Protein 2YWK (pdb70)

GO terms:
  GO:0034599 cellular response to oxidative stress (P, IDA)
  GO:0005634 nucleus (C, IDA)
  GO:0005654 nucleoplasm (C, IDA)
  GO:0016607 nuclear speck (C, IDA)
  GO:0008266 poly(U) RNA binding (F, IDA)
  GO:0042803 protein homodimerization activity (F, IDA)
  GO:0000381 regulation of alternative mRNA splicing, via spliceosome (P, IDA)
  GO:0005515 protein binding (F, IPI)

Nearest PDB structures (foldseek):
  2ywk-assembly1_A  TM=1.012E+00  e=9.105E-19  Homo sapiens
  5iqq-assembly1_D  TM=9.890E-01  e=6.023E-13  Homo sapiens
  7znj-assembly1_N  TM=9.117E-01  e=6.610E-08  Homo sapiens
  2do4-assembly1_A  TM=8.973E-01  e=7.083E-08  Homo sapiens
  2mzt-assembly1_A  TM=9.007E-01  e=2.292E-07  Saccharomyces cerevisiae S288C

Foldseek 3Di:
DVFQLQKKKKFQADPPDDQVVVCVVLCVLDAWPGWDFDADPVRHGDRMTMTTHPDSSSLVVCQVVQQQDQDVHTGMHMGGRDDD

InterPro domains:
  IPR000504 RNA recognition motif domain [PF00076] (12-80)
  IPR000504 RNA recognition motif domain [PS50102] (10-87)
  IPR000504 RNA recognition motif domain [SM00360] (11-83)
  IPR012677 Nucleotide-binding alpha-beta plait domain superfamily [G3DSA:3.30.70.330] (8-84)
  IPR034501 RBM11, RNA recognition motif [cd12593] (9-83)
  IPR035979 RNA-binding domain superfamily [SSF54928] (4-98)
  IPR052285 Nuclear exosome targeting complex subunit [PTHR13798] (6-202)

B-factor: mean 13.73, std 6.14, range [6.09, 39.73]

Sequence (84 aa):
QEEADRTVFVGNLEARVREEILYELFLQAGPLTKVTICKDREGKPKSFGFVCFKHPESVSYAIALLNGIRLYGRPINVSGPSSG

Structure (mmCIF, N/CA/C/O backbone):
data_2YWK
#
_entry.id   2YWK
#
_cell.length_a   46.366
_cell.length_b   46.366
_cell.length_c   59.596
_cell.angle_alpha   90.00
_cell.angle_beta   90.00
_cell.angle_gamma   120.00
#
_symmetry.space_group_name_H-M   'P 31 2 1'
#
loop_
_entity.id
_entity.type
_entity.pdbx_description
1 polymer 'Putative RNA-binding protein 11'
2 water water
#
loop_
_atom_site.group_PDB
_atom_site.id
_atom_site.type_symbol
_atom_site.label_atom_id
_atom_site.label_alt_id
_atom_site.label_comp_id
_atom_site.label_asym_id
_atom_site.label_entity_id
_atom_site.label_seq_id
_atom_site.pdbx_PDB_ins_code
_atom_site.Cartn_x
_atom_site.Cartn_y
_atom_site.Cartn_z
_atom_site.occupancy
_atom_site.B_iso_or_equiv
_atom_site.auth_seq_id
_atom_site.auth_comp_id
_atom_site.auth_asym_id
_atom_site.auth_atom_id
_atom_site.pdbx_PDB_model_num
ATOM 1 N N . GLN A 1 12 ? 36.456 5.683 0.933 1.00 28.95 5 GLN A N 1
ATOM 2 C CA . GLN A 1 12 ? 36.741 7.058 0.428 1.00 27.62 5 GLN A CA 1
ATOM 3 C C . GLN A 1 12 ? 37.062 7.009 -1.066 1.00 26.53 5 GLN A C 1
ATOM 4 O O . GLN A 1 12 ? 36.768 7.946 -1.815 1.00 23.86 5 GLN A O 1
ATOM 10 N N . GLU A 1 13 ? 37.662 5.901 -1.488 1.00 24.62 6 GLU A N 1
ATOM 11 C CA . GLU A 1 13 ? 38.046 5.697 -2.878 1.00 24.57 6 GLU A CA 1
ATOM 12 C C . GLU A 1 13 ? 36.863 5.899 -3.828 1.00 21.41 6 GLU A C 1
ATOM 13 O O . GLU A 1 13 ? 37.005 6.537 -4.874 1.00 22.77 6 GLU A O 1
ATOM 19 N N . GLU A 1 14 ? 35.699 5.368 -3.465 1.00 18.52 7 GLU A N 1
ATOM 20 C CA . GLU A 1 14 ? 34.514 5.511 -4.312 1.00 15.60 7 GLU A CA 1
ATOM 21 C C . GLU A 1 14 ? 33.850 6.881 -4.148 1.00 13.12 7 GLU A C 1
ATOM 22 O O . GLU A 1 14 ? 33.362 7.462 -5.120 1.00 10.78 7 GLU A O 1
ATOM 28 N N . ALA A 1 15 ? 33.833 7.400 -2.924 1.00 11.85 8 ALA A N 1
ATOM 29 C CA . ALA A 1 15 ? 33.235 8.708 -2.677 1.00 11.38 8 ALA A CA 1
ATOM 30 C C . ALA A 1 15 ? 33.914 9.774 -3.537 1.00 10.95 8 ALA A C 1
ATOM 31 O O . ALA A 1 15 ? 33.253 10.664 -4.071 1.00 10.21 8 ALA A O 1
ATOM 33 N N . ASP A 1 16 ? 35.234 9.673 -3.677 1.00 11.05 9 ASP A N 1
ATOM 34 C CA . ASP A 1 16 ? 35.999 10.634 -4.470 1.00 10.26 9 ASP A CA 1
ATOM 35 C C . ASP A 1 16 ? 35.621 10.645 -5.946 1.00 10.47 9 ASP A C 1
ATOM 36 O O . ASP A 1 16 ? 35.917 11.608 -6.655 1.00 10.82 9 ASP A O 1
ATOM 41 N N . ARG A 1 17 ? 34.976 9.573 -6.401 1.00 8.90 10 ARG A N 1
ATOM 42 C CA . ARG A 1 17 ? 34.584 9.431 -7.802 1.00 10.32 10 ARG A CA 1
ATOM 43 C C . ARG A 1 17 ? 33.082 9.566 -8.008 1.00 8.52 10 ARG A C 1
ATOM 44 O O . ARG A 1 17 ? 32.585 9.332 -9.107 1.00 8.50 10 ARG A O 1
ATOM 52 N N . THR A 1 18 ? 32.367 9.940 -6.954 1.00 8.63 11 THR A N 1
ATOM 53 C CA . THR A 1 18 ? 30.916 10.067 -7.021 1.00 8.15 11 THR A CA 1
ATOM 54 C C . THR A 1 18 ? 30.444 11.516 -7.051 1.00 8.98 11 THR A C 1
ATOM 55 O O . THR A 1 18 ? 30.793 12.310 -6.178 1.00 8.60 11 THR A O 1
ATOM 59 N N . VAL A 1 19 ? 29.651 11.855 -8.062 1.00 7.77 12 VAL A N 1
ATOM 60 C CA . VAL A 1 19 ? 29.115 13.205 -8.181 1.00 8.54 12 VAL A CA 1
ATOM 61 C C . VAL A 1 19 ? 27.599 13.185 -7.997 1.00 9.11 12 VAL A C 1
ATOM 62 O O . VAL A 1 19 ? 26.938 12.169 -8.218 1.00 9.21 12 VAL A O 1
ATOM 66 N N . PHE A 1 20 ? 27.064 14.320 -7.574 1.00 9.00 13 PHE A N 1
ATOM 67 C CA . PHE A 1 20 ? 25.637 14.477 -7.337 1.00 7.78 13 PHE A CA 1
ATOM 68 C C . PHE A 1 20 ? 25.005 15.240 -8.492 1.00 7.14 13 PHE A C 1
ATOM 69 O O . PHE A 1 20 ? 25.617 16.150 -9.044 1.00 7.98 13 PHE A O 1
ATOM 77 N N . VAL A 1 21 ? 23.791 14.856 -8.871 1.00 7.38 14 VAL A N 1
ATOM 78 C CA . VAL A 1 21 ? 23.080 15.564 -9.927 1.00 7.85 14 VAL A CA 1
ATOM 79 C C . VAL A 1 21 ? 21.656 15.808 -9.434 1.00 7.90 14 VAL A C 1
ATOM 80 O O . VAL A 1 21 ? 20.953 14.878 -9.037 1.00 8.60 14 VAL A O 1
ATOM 84 N N . GLY A 1 22 ? 21.251 17.073 -9.430 1.00 7.94 15 GLY A N 1
ATOM 85 C CA . GLY A 1 22 ? 19.922 17.425 -8.965 1.00 7.30 15 GLY A CA 1
ATOM 86 C C . GLY A 1 22 ? 19.157 18.290 -9.948 1.00 7.38 15 GLY A C 1
ATOM 87 O O . GLY A 1 22 ? 19.643 18.602 -11.035 1.00 7.50 15 GLY A O 1
ATOM 88 N N . ASN A 1 23 ? 17.955 18.688 -9.543 1.00 8.65 16 ASN A N 1
ATOM 89 C CA . ASN A 1 23 ? 17.071 19.505 -10.366 1.00 8.40 16 ASN A CA 1
ATOM 90 C C . ASN A 1 23 ? 16.710 18.743 -11.636 1.00 8.72 16 ASN A C 1
ATOM 91 O O . ASN A 1 23 ? 16.689 19.301 -12.736 1.00 8.53 16 ASN A O 1
ATOM 96 N N . LEU A 1 24 ? 16.425 17.455 -11.470 1.00 8.48 17 LEU A N 1
ATOM 97 C CA . LEU A 1 24 ? 16.062 16.608 -12.598 1.00 8.97 17 LEU A CA 1
ATOM 98 C C . LEU A 1 24 ? 14.592 16.770 -12.969 1.00 10.57 17 LEU A C 1
ATOM 99 O O . LEU A 1 24 ? 13.704 16.658 -12.120 1.00 10.66 17 LEU A O 1
ATOM 104 N N . GLU A 1 25 ? 14.348 17.029 -14.249 1.00 10.26 18 GLU A N 1
ATOM 105 C CA . GLU A 1 25 ? 12.998 17.192 -14.773 1.00 10.10 18 GLU A CA 1
ATOM 106 C C . GLU A 1 25 ? 12.286 15.845 -14.625 1.00 10.38 18 GLU A C 1
ATOM 107 O O . GLU A 1 25 ? 12.926 14.795 -14.642 1.00 10.54 18 GLU A O 1
ATOM 113 N N . ALA A 1 26 ? 10.964 15.879 -14.479 1.00 9.85 19 ALA A N 1
ATOM 114 C CA . ALA A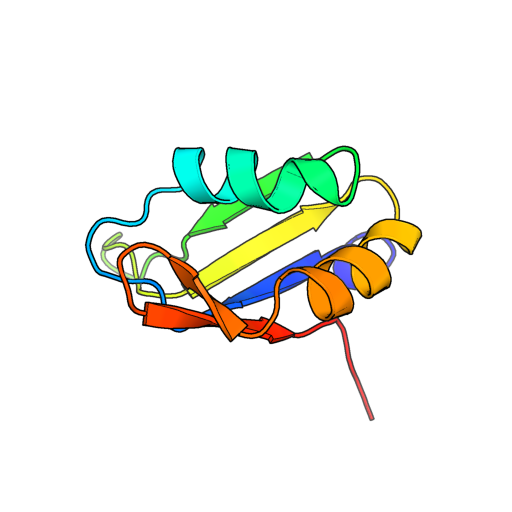 1 26 ? 10.168 14.667 -14.292 1.00 10.10 19 ALA A CA 1
ATOM 115 C C . ALA A 1 26 ? 10.426 13.514 -15.264 1.00 8.44 19 ALA A C 1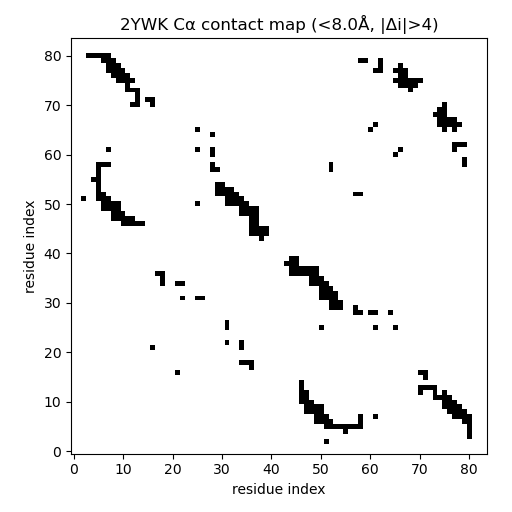
ATOM 116 O O . ALA A 1 26 ? 10.308 12.346 -14.886 1.00 10.42 19 ALA A O 1
ATOM 118 N N . ARG A 1 27 ? 10.775 13.832 -16.506 1.00 9.11 20 ARG A N 1
ATOM 119 C CA . ARG A 1 27 ? 11.019 12.800 -17.510 1.00 9.02 20 ARG A CA 1
ATOM 120 C C . ARG A 1 27 ? 12.400 12.150 -17.458 1.00 10.47 20 ARG A C 1
ATOM 121 O O . ARG A 1 27 ? 12.638 11.145 -18.129 1.00 11.53 20 ARG A O 1
ATOM 129 N N . VAL A 1 28 ? 13.308 12.704 -16.662 1.00 9.82 21 VAL A N 1
ATOM 130 C CA . VAL A 1 28 ? 14.652 12.144 -16.579 1.00 9.26 21 VAL A CA 1
ATOM 131 C C . VAL A 1 28 ? 14.676 10.748 -15.965 1.00 9.81 21 VAL A C 1
ATOM 132 O O . VAL A 1 28 ? 14.062 10.497 -14.930 1.00 11.48 21 VAL A O 1
ATOM 136 N N . ARG A 1 29 ? 15.382 9.839 -16.628 1.00 9.53 22 ARG A N 1
ATOM 137 C CA . ARG A 1 29 ? 15.521 8.466 -16.157 1.00 10.04 22 ARG A CA 1
ATOM 138 C C . ARG A 1 29 ? 17.010 8.157 -16.101 1.00 9.10 22 ARG A C 1
ATOM 139 O O . ARG A 1 29 ? 17.816 8.878 -16.688 1.00 8.81 22 ARG A O 1
ATOM 147 N N . GLU A 1 30 ? 17.378 7.088 -15.401 1.00 8.72 23 GLU A N 1
ATOM 148 C CA . GLU A 1 30 ? 18.786 6.724 -15.276 1.00 8.46 23 GLU A CA 1
ATOM 149 C C . GLU A 1 30 ? 19.477 6.550 -16.625 1.00 9.25 23 GLU A C 1
ATOM 150 O O . GLU A 1 30 ? 20.652 6.882 -16.767 1.00 9.47 23 GLU A O 1
ATOM 156 N N . GLU A 1 31 ? 18.748 6.047 -17.619 1.00 9.24 24 GLU A N 1
ATOM 157 C CA . GLU A 1 31 ? 19.331 5.842 -18.944 1.00 10.50 24 GLU A CA 1
ATOM 158 C C . GLU A 1 31 ? 19.781 7.154 -19.588 1.00 9.65 24 GLU A C 1
ATOM 159 O O . GLU A 1 31 ? 20.775 7.182 -20.314 1.00 9.85 24 GLU A O 1
ATOM 165 N N . ILE A 1 32 ? 19.049 8.235 -19.329 1.00 9.47 25 ILE A N 1
ATOM 166 C CA . ILE A 1 32 ? 19.394 9.549 -19.877 1.00 10.11 25 ILE A CA 1
ATOM 167 C C . ILE A 1 32 ? 20.613 10.110 -19.147 1.00 9.39 25 ILE A C 1
ATOM 168 O O . ILE A 1 32 ? 21.497 10.715 -19.757 1.00 9.32 25 ILE A O 1
ATOM 173 N N . LEU A 1 33 ? 20.654 9.914 -17.833 1.00 7.90 26 LEU A N 1
ATOM 174 C CA . LEU A 1 33 ? 21.783 10.393 -17.049 1.00 7.93 26 LEU A CA 1
ATOM 175 C C . LEU A 1 33 ? 23.047 9.656 -17.480 1.00 8.14 26 LEU A C 1
ATOM 176 O O . LEU A 1 33 ? 24.116 10.247 -17.581 1.00 7.40 26 LEU A O 1
ATOM 181 N N . TYR A 1 34 ? 22.921 8.359 -17.741 1.00 7.67 27 TYR A N 1
ATOM 182 C CA . TYR A 1 34 ? 24.068 7.570 -18.164 1.00 7.32 27 TYR A CA 1
ATOM 183 C C . TYR A 1 34 ? 24.631 8.138 -19.467 1.00 7.45 27 TYR A C 1
ATOM 184 O O . TYR A 1 34 ? 25.836 8.360 -19.590 1.00 8.31 27 TYR A O 1
ATOM 193 N N . GLU A 1 35 ? 23.753 8.375 -20.437 1.00 7.79 28 GLU A N 1
ATOM 194 C CA . GLU A 1 35 ? 24.179 8.913 -21.730 1.00 7.63 28 GLU A CA 1
ATOM 195 C C . GLU A 1 35 ? 24.882 10.250 -21.567 1.00 8.95 28 GLU A C 1
ATOM 196 O O . GLU A 1 35 ? 25.950 10.480 -22.135 1.00 10.33 28 GLU A O 1
ATOM 202 N N . LEU A 1 36 ? 24.272 11.130 -20.786 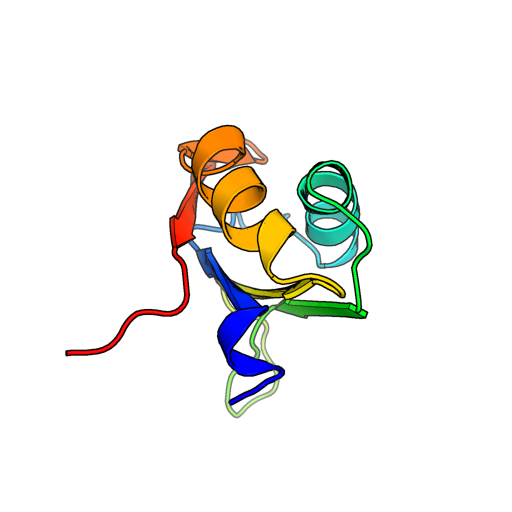1.00 8.09 29 LEU A N 1
ATOM 203 C CA . LEU A 1 36 ? 24.816 12.463 -20.574 1.00 9.04 29 LEU A CA 1
ATOM 204 C C . LEU A 1 36 ? 26.166 12.492 -19.869 1.00 8.59 29 LEU A C 1
ATOM 205 O O . LEU A 1 36 ? 27.083 13.191 -20.303 1.00 9.54 29 LEU A O 1
ATOM 210 N N . PHE A 1 37 ? 26.289 11.735 -18.785 1.00 8.48 30 PHE A N 1
ATOM 211 C CA . PHE A 1 37 ? 27.525 11.721 -18.016 1.00 6.79 30 PHE A CA 1
ATOM 212 C C . PHE A 1 37 ? 28.667 10.878 -18.571 1.00 6.83 30 PHE A C 1
ATOM 213 O O . PHE A 1 37 ? 29.825 11.109 -18.219 1.00 6.87 30 PHE A O 1
ATOM 221 N N . LEU A 1 38 ? 28.360 9.908 -19.431 1.00 6.97 31 LEU A N 1
ATOM 222 C CA . LEU A 1 38 ? 29.406 9.064 -20.000 1.00 7.64 31 LEU A CA 1
ATOM 223 C C . LEU A 1 38 ? 30.438 9.896 -20.758 1.00 9.30 31 LEU A C 1
ATOM 224 O O . LEU A 1 38 ? 31.587 9.485 -20.904 1.00 9.72 31 LEU A O 1
ATOM 229 N N . GLN A 1 39 ? 30.047 11.074 -21.233 1.00 8.84 32 GLN A N 1
ATOM 230 C CA . GLN A 1 39 ? 31.003 11.887 -21.971 1.00 10.23 32 GLN A CA 1
ATOM 231 C C . GLN A 1 39 ? 32.160 12.363 -21.099 1.00 9.59 32 GLN A C 1
ATOM 232 O O . GLN A 1 39 ? 33.217 12.712 -21.617 1.00 10.85 32 GLN A O 1
ATOM 238 N N . ALA A 1 40 ? 31.971 12.356 -19.781 1.00 9.32 33 ALA A N 1
ATOM 239 C CA . ALA A 1 40 ? 33.021 12.785 -18.862 1.00 8.80 33 ALA A CA 1
ATOM 240 C C . ALA A 1 40 ? 33.973 11.641 -18.512 1.00 9.42 33 ALA A C 1
ATOM 241 O O . ALA A 1 40 ? 34.954 11.838 -17.792 1.00 10.37 33 ALA A O 1
ATOM 243 N N . GLY A 1 41 ? 33.680 10.446 -19.022 1.00 8.72 34 GLY A N 1
ATOM 244 C CA . GLY A 1 41 ? 34.525 9.297 -18.747 1.00 9.25 34 GLY A CA 1
ATOM 245 C C . GLY A 1 41 ? 33.734 8.050 -18.396 1.00 8.92 34 GLY A C 1
ATOM 246 O O . GLY A 1 41 ? 32.525 8.121 -18.173 1.00 8.75 34 GLY A O 1
ATOM 247 N N . PRO A 1 42 ? 34.396 6.885 -18.346 1.00 8.18 35 PRO A N 1
ATOM 248 C CA . PRO A 1 42 ? 33.751 5.610 -18.020 1.00 8.33 35 PRO A CA 1
ATOM 249 C C . PRO A 1 42 ? 32.963 5.673 -16.717 1.00 8.75 35 PRO A C 1
ATOM 250 O O . PRO A 1 42 ? 33.432 6.226 -15.718 1.00 8.05 35 PRO A O 1
ATOM 254 N N . LEU A 1 43 ? 31.765 5.098 -16.740 1.00 8.63 36 LEU A N 1
ATOM 255 C CA . LEU A 1 43 ? 30.883 5.079 -15.579 1.00 9.12 36 LEU A CA 1
ATOM 256 C C . LEU A 1 43 ? 30.846 3.718 -14.898 1.00 8.61 36 LEU A C 1
ATOM 257 O O . LEU A 1 43 ? 30.915 2.676 -15.554 1.00 9.41 36 LEU A O 1
ATOM 262 N N . THR A 1 44 ? 30.738 3.745 -13.575 1.00 9.23 37 THR A N 1
ATOM 263 C CA . THR A 1 44 ? 30.642 2.533 -12.776 1.00 9.70 37 THR A CA 1
ATOM 264 C C . THR A 1 44 ? 29.158 2.236 -12.608 1.00 9.29 37 THR A C 1
ATOM 265 O O . THR A 1 44 ? 28.702 1.114 -12.834 1.00 10.30 37 THR A O 1
ATOM 269 N N . LYS A 1 45 ? 28.402 3.261 -12.227 1.00 9.29 38 LYS A N 1
ATOM 270 C CA . LYS A 1 45 ? 26.970 3.119 -12.009 1.00 8.54 38 LYS A CA 1
ATOM 271 C C . LYS A 1 45 ? 26.300 4.485 -11.891 1.00 8.51 38 LYS A C 1
ATOM 272 O O . LYS A 1 45 ? 26.954 5.491 -11.614 1.00 8.89 38 LYS A O 1
ATOM 278 N N . VAL A 1 46 ? 24.992 4.505 -12.114 1.00 8.50 39 VAL A N 1
ATOM 279 C CA . VAL A 1 46 ? 24.195 5.721 -12.023 1.00 9.04 39 VAL A CA 1
ATOM 280 C C . VAL A 1 46 ? 22.974 5.374 -11.192 1.00 8.74 39 VAL A C 1
ATOM 281 O O . VAL A 1 46 ? 22.395 4.300 -11.352 1.00 10.12 39 VAL A O 1
ATOM 285 N N . THR A 1 47 ? 22.576 6.280 -10.308 1.00 8.69 40 THR A N 1
ATOM 286 C CA . THR A 1 47 ? 21.430 6.013 -9.457 1.00 11.16 40 THR A CA 1
ATOM 287 C C . THR A 1 47 ? 20.548 7.222 -9.219 1.00 11.13 40 THR A C 1
ATOM 288 O O . THR A 1 47 ? 21.028 8.276 -8.811 1.00 14.60 40 THR A O 1
ATOM 292 N N . ILE A 1 48 ? 19.257 7.076 -9.487 1.00 10.06 41 ILE A N 1
ATOM 293 C CA . ILE A 1 48 ? 18.323 8.149 -9.190 1.00 9.44 41 ILE A CA 1
ATOM 294 C C . ILE A 1 48 ? 17.769 7.706 -7.839 1.00 9.56 41 ILE A C 1
ATOM 295 O O . ILE A 1 48 ? 17.243 6.600 -7.707 1.00 11.84 41 ILE A O 1
ATOM 300 N N . CYS A 1 49 ? 17.928 8.556 -6.832 1.00 9.46 42 CYS A N 1
ATOM 301 C CA . CYS A 1 49 ? 17.483 8.239 -5.481 1.00 8.82 42 CYS A CA 1
ATOM 302 C C . CYS A 1 49 ? 15.999 7.943 -5.337 1.00 9.15 42 CYS A C 1
ATOM 303 O O . CYS A 1 49 ? 15.155 8.554 -5.994 1.00 8.68 42 CYS A O 1
ATOM 306 N N . LYS A 1 50 ? 15.693 6.995 -4.459 1.00 9.61 43 LYS A N 1
ATOM 307 C CA . LYS A 1 50 ? 14.315 6.615 -4.183 1.00 9.89 43 LYS A CA 1
ATOM 308 C C . LYS A 1 50 ? 14.050 6.893 -2.713 1.00 11.12 43 LYS A C 1
ATOM 309 O O . LYS A 1 50 ? 14.978 6.890 -1.902 1.00 10.38 43 LYS A O 1
ATOM 315 N N . ASP A 1 51 ? 12.792 7.142 -2.368 1.00 11.17 44 ASP A N 1
ATOM 316 C CA . ASP A 1 51 ? 12.451 7.404 -0.978 1.00 13.94 44 ASP A CA 1
ATOM 317 C C . ASP A 1 51 ? 12.149 6.099 -0.251 1.00 16.17 44 ASP A C 1
ATOM 318 O O . ASP A 1 51 ? 12.333 5.010 -0.799 1.00 15.07 44 ASP A 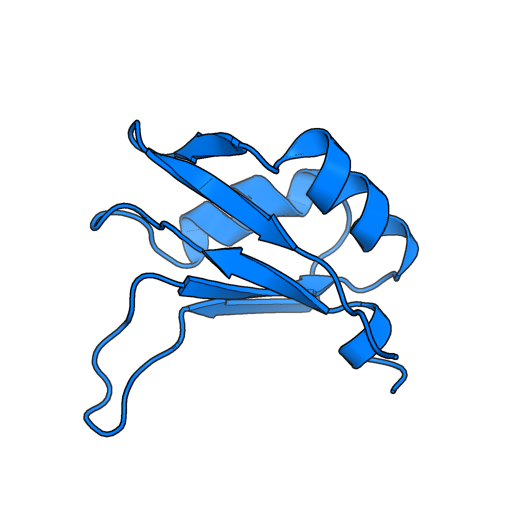O 1
ATOM 323 N N . ARG A 1 52 ? 11.684 6.222 0.985 1.00 18.50 45 ARG A N 1
ATOM 324 C CA . ARG A 1 52 ? 11.361 5.067 1.810 1.00 21.81 45 ARG A CA 1
ATOM 325 C C . ARG A 1 52 ? 10.373 4.125 1.114 1.00 22.45 45 ARG A C 1
ATOM 326 O O . ARG A 1 52 ? 10.481 2.903 1.235 1.00 22.18 45 ARG A O 1
ATOM 334 N N . GLU A 1 53 ? 9.423 4.695 0.376 1.00 21.31 46 GLU A N 1
ATOM 335 C CA . GLU A 1 53 ? 8.411 3.902 -0.324 1.00 22.56 46 GLU A CA 1
ATOM 336 C C . GLU A 1 53 ? 8.831 3.421 -1.712 1.00 21.60 46 GLU A C 1
ATOM 337 O O . GLU A 1 53 ? 8.043 2.790 -2.417 1.00 22.69 46 GLU A O 1
ATOM 343 N N . GLY A 1 54 ? 10.064 3.725 -2.109 1.00 19.52 47 GLY A N 1
ATOM 344 C CA . GLY A 1 54 ? 10.547 3.292 -3.409 1.00 18.61 47 GLY A CA 1
ATOM 345 C C . GLY A 1 54 ? 10.223 4.217 -4.570 1.00 18.07 47 GLY A C 1
ATOM 346 O O . GLY A 1 54 ? 10.413 3.845 -5.729 1.00 17.62 47 GLY A O 1
ATOM 347 N N . LYS A 1 55 ? 9.739 5.419 -4.268 1.00 17.44 48 LYS A N 1
ATOM 348 C CA . LYS A 1 55 ? 9.397 6.386 -5.308 1.00 17.72 48 LYS A CA 1
ATOM 349 C C . LYS A 1 55 ? 10.627 7.196 -5.715 1.00 16.35 48 LYS A C 1
ATOM 350 O O . LYS A 1 55 ? 11.323 7.751 -4.866 1.00 14.09 48 LYS A O 1
ATOM 356 N N . PRO A 1 56 ? 10.917 7.264 -7.024 1.00 15.94 49 PRO A N 1
ATOM 357 C CA . PRO A 1 56 ? 12.079 8.023 -7.499 1.00 15.11 49 PRO A CA 1
ATOM 358 C C . PRO A 1 56 ? 11.963 9.514 -7.196 1.00 14.05 49 PRO A C 1
ATOM 359 O O . PRO A 1 56 ? 10.873 10.087 -7.260 1.00 14.47 49 PRO A O 1
ATOM 363 N N . LYS A 1 57 ? 13.095 10.134 -6.870 1.00 11.70 50 LYS A N 1
ATOM 364 C CA . LYS A 1 57 ? 13.142 11.558 -6.557 1.00 12.47 50 LYS A CA 1
ATOM 365 C C . LYS A 1 57 ? 13.773 12.330 -7.715 1.00 11.57 50 LYS A C 1
ATOM 366 O O . LYS A 1 57 ? 14.143 11.742 -8.732 1.00 12.91 50 LYS A O 1
ATOM 372 N N . SER A 1 58 ? 13.905 13.644 -7.555 1.00 10.76 51 SER A N 1
ATOM 373 C CA . SER A 1 58 ? 14.464 14.489 -8.610 1.00 8.82 51 SER A CA 1
ATOM 374 C C . SER A 1 58 ? 15.970 14.696 -8.517 1.00 9.09 51 SER A C 1
ATOM 375 O O . SER A 1 58 ? 16.487 15.736 -8.932 1.00 8.73 51 SER A O 1
ATOM 378 N N . PHE A 1 59 ? 16.675 13.708 -7.977 1.00 7.99 52 PHE A N 1
ATOM 379 C CA . PHE A 1 59 ? 18.126 13.795 -7.852 1.00 7.61 52 PHE A CA 1
ATOM 380 C C . PHE A 1 59 ? 18.749 12.412 -7.739 1.00 8.13 52 PHE A C 1
ATOM 381 O O . PHE A 1 59 ? 18.061 11.429 -7.465 1.00 7.12 52 PHE A O 1
ATOM 389 N N . GLY A 1 60 ? 20.055 12.344 -7.969 1.00 7.53 53 GLY A N 1
ATOM 390 C CA . GLY A 1 60 ? 20.746 11.075 -7.895 1.00 7.44 53 GLY A CA 1
ATOM 391 C C . GLY A 1 60 ? 22.249 11.229 -7.847 1.00 6.09 53 GLY A C 1
ATOM 392 O O . GLY A 1 60 ? 22.778 12.334 -7.696 1.00 7.45 53 GLY A O 1
ATOM 393 N N . PHE A 1 61 ? 22.934 10.101 -7.987 1.00 7.16 54 PHE A N 1
ATOM 394 C CA . PHE A 1 61 ? 24.386 10.061 -7.942 1.00 7.84 54 PHE A CA 1
ATOM 395 C C . PHE A 1 61 ? 24.943 9.342 -9.156 1.00 8.56 54 PHE A C 1
ATOM 396 O O . PHE A 1 61 ? 24.351 8.385 -9.658 1.00 9.16 54 PHE A O 1
ATOM 404 N N . VAL A 1 62 ? 26.092 9.816 -9.619 1.00 7.63 55 VAL A N 1
ATOM 405 C CA . VAL A 1 62 ? 26.778 9.224 -10.753 1.00 7.73 55 VAL A CA 1
ATOM 406 C C . VAL A 1 62 ? 28.174 8.867 -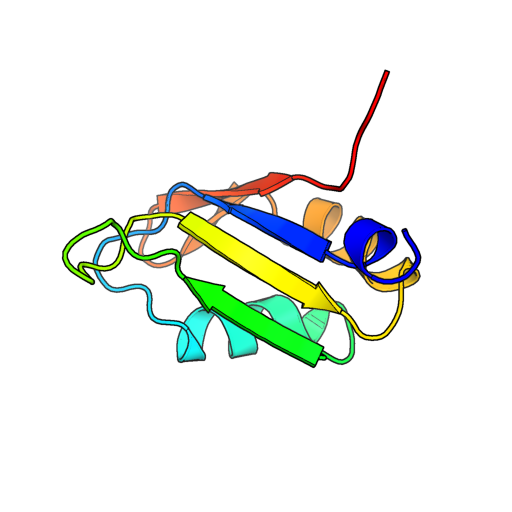10.261 1.00 7.86 55 VAL A C 1
ATOM 407 O O . VAL A 1 62 ? 28.911 9.730 -9.781 1.00 8.98 55 VAL A O 1
ATOM 411 N N . CYS A 1 63 ? 28.529 7.592 -10.362 1.00 7.33 56 CYS A N 1
ATOM 412 C CA . CYS A 1 63 ? 29.838 7.137 -9.913 1.00 7.23 56 CYS A CA 1
ATOM 413 C C . CYS A 1 63 ? 30.706 6.804 -11.116 1.00 7.62 56 CYS A C 1
ATOM 414 O O . CYS A 1 63 ? 30.357 5.947 -11.927 1.00 8.40 56 CYS A O 1
ATOM 417 N N . PHE A 1 64 ? 31.831 7.502 -11.225 1.00 7.14 57 PHE A N 1
ATOM 418 C CA . PHE A 1 64 ? 32.776 7.307 -12.321 1.00 7.56 57 PHE A CA 1
ATOM 419 C C . PHE A 1 64 ? 33.855 6.306 -11.938 1.00 8.90 57 PHE A C 1
ATOM 420 O O . PHE A 1 64 ? 34.130 6.097 -10.758 1.00 9.34 57 PHE A O 1
ATOM 428 N N . LYS A 1 65 ? 34.477 5.693 -12.939 1.00 9.39 58 LYS A N 1
ATOM 429 C CA . LYS A 1 65 ? 35.540 4.735 -12.669 1.00 10.08 58 LYS A CA 1
ATOM 430 C C . LYS A 1 65 ? 36.807 5.469 -12.256 1.00 9.91 58 LYS A C 1
ATOM 431 O O . LYS A 1 65 ? 37.625 4.936 -11.503 1.00 11.92 58 LYS A O 1
ATOM 437 N N . HIS A 1 66 ? 36.953 6.702 -12.737 1.00 9.96 59 HIS A N 1
ATOM 438 C CA . HIS A 1 66 ? 38.137 7.508 -12.452 1.00 10.75 59 HIS A CA 1
ATOM 439 C C . HIS A 1 66 ? 37.791 8.872 -11.870 1.00 11.11 59 HIS A C 1
ATOM 440 O O . HIS A 1 66 ? 36.888 9.555 -12.352 1.00 11.33 59 HIS A O 1
ATOM 447 N N . PRO A 1 67 ? 38.524 9.295 -10.829 1.00 12.26 60 PRO A N 1
ATOM 448 C CA . PRO A 1 67 ? 38.278 10.590 -10.187 1.00 11.08 60 PRO A CA 1
ATOM 449 C C . PRO A 1 67 ? 38.480 11.797 -11.101 1.00 10.96 60 PRO A C 1
ATOM 450 O O . PRO A 1 67 ? 37.916 12.864 -10.855 1.00 10.79 60 PRO A O 1
ATOM 454 N N . GLU A 1 68 ? 39.276 11.625 -12.155 1.00 11.57 61 GLU A N 1
ATOM 455 C CA . GLU A 1 68 ? 39.528 12.707 -13.105 1.00 12.92 61 GLU A CA 1
ATOM 456 C C . GLU A 1 68 ? 38.225 13.179 -13.743 1.00 11.76 61 GLU A C 1
ATOM 457 O O . GLU A 1 68 ? 38.099 14.337 -14.144 1.00 12.09 61 GLU A O 1
ATOM 463 N N . SER A 1 69 ? 37.257 12.274 -13.837 1.00 10.68 62 SER A N 1
ATOM 464 C CA . SER A 1 69 ? 35.970 12.589 -14.440 1.00 10.91 62 SER A CA 1
ATOM 465 C C . SER A 1 69 ? 35.120 13.553 -13.620 1.00 10.56 62 SER A C 1
ATOM 466 O O . SER A 1 69 ? 34.218 14.194 -14.152 1.00 10.12 62 SER A O 1
ATOM 469 N N . VAL A 1 70 ? 35.398 13.651 -12.325 1.00 9.29 63 VAL A N 1
ATOM 470 C CA . VAL A 1 70 ? 34.630 14.538 -11.460 1.00 10.65 63 VAL A CA 1
ATOM 471 C C . VAL A 1 70 ? 34.684 15.984 -11.937 1.00 10.23 63 VAL A C 1
ATOM 472 O O . VAL A 1 70 ? 33.649 16.635 -12.094 1.00 10.26 63 VAL A O 1
ATOM 476 N N . SER A 1 71 ? 35.892 16.487 -12.166 1.00 9.77 64 SER A N 1
ATOM 477 C CA . SER A 1 71 ? 36.054 17.858 -12.623 1.00 11.01 64 SER A CA 1
ATOM 478 C C . SER A 1 71 ? 35.386 18.052 -13.977 1.00 10.51 64 SER A C 1
ATOM 479 O O . SER A 1 71 ? 34.719 19.064 -14.208 1.00 11.45 64 SER A O 1
ATOM 482 N N . TYR A 1 72 ? 35.558 17.081 -14.873 1.00 9.56 65 TYR A N 1
ATOM 483 C CA . TYR A 1 72 ? 34.953 17.174 -16.197 1.00 10.03 65 TYR A CA 1
ATOM 484 C C . TYR A 1 72 ? 33.433 17.263 -16.092 1.00 11.27 65 TYR A C 1
ATOM 485 O O . TYR A 1 72 ? 32.806 18.112 -16.725 1.00 11.66 65 TYR A O 1
ATOM 494 N N . ALA A 1 73 ? 32.843 16.382 -15.289 1.00 10.15 66 ALA A N 1
ATOM 495 C CA . ALA A 1 73 ? 31.395 16.361 -15.129 1.00 11.21 66 ALA A CA 1
ATOM 496 C C . ALA A 1 73 ? 30.838 17.681 -14.611 1.00 11.26 66 ALA A C 1
ATOM 497 O O . ALA A 1 73 ? 29.858 18.199 -15.147 1.00 11.83 66 ALA A O 1
ATOM 499 N N . ILE A 1 74 ? 31.460 18.228 -13.572 1.00 10.75 67 ILE A N 1
ATOM 500 C CA . ILE A 1 74 ? 30.989 19.483 -12.997 1.00 12.17 67 ILE A CA 1
ATOM 501 C C . ILE A 1 74 ? 31.153 20.648 -13.970 1.00 13.15 67 ILE A C 1
ATOM 502 O O . ILE A 1 74 ? 30.225 21.431 -14.174 1.00 14.42 67 ILE A O 1
ATOM 507 N N . ALA A 1 75 ? 32.330 20.749 -14.578 1.00 12.56 68 ALA A N 1
ATOM 508 C CA . ALA A 1 75 ? 32.619 21.827 -15.518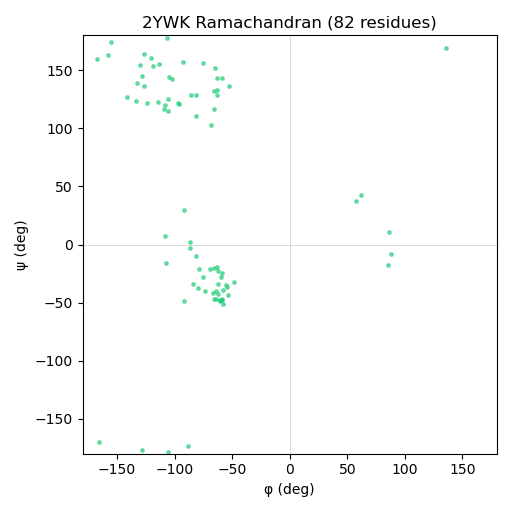 1.00 13.54 68 ALA A CA 1
ATOM 509 C C . ALA A 1 75 ? 31.794 21.771 -16.805 1.00 14.11 68 ALA A C 1
ATOM 510 O O . ALA A 1 75 ? 31.318 22.798 -17.292 1.00 16.95 68 ALA A O 1
ATOM 512 N N . LEU A 1 76 ? 31.624 20.572 -17.350 1.00 13.58 69 LEU A N 1
ATOM 513 C CA . LEU A 1 76 ? 30.888 20.379 -18.596 1.00 13.60 69 LEU A CA 1
ATOM 514 C C . LEU A 1 76 ? 29.374 20.275 -18.468 1.00 13.56 69 LEU A C 1
ATOM 515 O O . LEU A 1 76 ? 28.642 20.719 -19.353 1.00 15.18 69 LEU A O 1
ATOM 520 N N . LEU A 1 77 ? 28.903 19.693 -17.373 1.00 11.27 70 LEU A N 1
ATOM 521 C CA . LEU A 1 77 ? 27.473 19.461 -17.220 1.00 9.65 70 LEU A CA 1
ATOM 522 C C . LEU A 1 77 ? 26.668 20.299 -16.237 1.00 9.70 70 LEU A C 1
ATOM 523 O O . LEU A 1 77 ? 25.439 20.311 -16.308 1.00 9.90 70 LEU A O 1
ATOM 528 N N . ASN A 1 78 ? 27.328 20.994 -15.321 1.00 8.89 71 ASN A N 1
ATOM 529 C CA . ASN A 1 78 ? 26.573 21.800 -14.375 1.00 10.13 71 ASN A CA 1
ATOM 530 C C . ASN A 1 78 ? 25.823 22.886 -15.144 1.00 9.68 71 ASN A C 1
ATOM 531 O O . ASN A 1 78 ? 26.407 23.590 -15.970 1.00 11.63 71 ASN A O 1
ATOM 536 N N . GLY A 1 79 ? 24.522 22.992 -14.888 1.00 9.78 72 GLY A N 1
ATOM 537 C CA . GLY A 1 79 ? 23.706 23.992 -15.555 1.00 9.45 72 GLY A CA 1
ATOM 538 C C . GLY A 1 79 ? 23.096 23.574 -16.883 1.00 11.09 72 GLY A C 1
ATOM 539 O O . GLY A 1 79 ? 22.275 24.301 -17.444 1.00 11.26 72 GLY A O 1
ATOM 540 N N . ILE A 1 80 ? 23.489 22.415 -17.397 1.00 10.69 73 ILE A N 1
ATOM 541 C CA . ILE A 1 80 ? 22.951 21.934 -18.667 1.00 11.33 73 ILE A CA 1
ATOM 542 C C . ILE A 1 80 ? 21.453 21.690 -18.557 1.00 11.54 73 ILE A C 1
ATOM 543 O O . ILE A 1 80 ? 20.976 21.079 -17.596 1.00 11.55 73 ILE A O 1
ATOM 548 N N . ARG A 1 81 ? 20.708 22.179 -19.539 1.00 11.61 74 ARG A N 1
ATOM 549 C CA . ARG A 1 81 ? 19.266 22.001 -19.535 1.00 13.21 74 ARG A CA 1
ATOM 550 C C . ARG A 1 81 ? 18.890 20.625 -20.057 1.00 14.26 74 ARG A C 1
ATOM 551 O O . ARG A 1 81 ? 19.072 20.315 -21.234 1.00 19.41 74 ARG A O 1
ATOM 559 N N . LEU A 1 82 ? 18.392 19.792 -19.156 1.00 12.17 75 LEU A N 1
ATOM 560 C CA . LEU A 1 82 ? 17.954 18.455 -19.499 1.00 10.95 75 LEU A CA 1
ATOM 561 C C . LEU A 1 82 ? 16.435 18.581 -19.454 1.00 11.47 75 LEU A C 1
ATOM 562 O O . LEU A 1 82 ? 15.855 18.834 -18.394 1.00 10.18 75 LEU A O 1
ATOM 567 N N . TYR A 1 83 ? 15.802 18.422 -20.611 1.00 10.73 76 TYR A N 1
ATOM 568 C CA . TYR A 1 83 ? 14.358 18.579 -20.736 1.00 10.80 76 TYR A CA 1
ATOM 569 C C . TYR A 1 83 ? 13.976 19.983 -20.268 1.00 10.53 76 TYR A C 1
ATOM 570 O O . TYR A 1 83 ? 12.946 20.186 -19.622 1.00 10.88 76 TYR A O 1
ATOM 579 N N . GLY A 1 84 ? 14.838 20.943 -20.599 1.00 11.05 77 GLY A N 1
ATOM 580 C CA . GLY A 1 84 ? 14.600 22.335 -20.258 1.00 10.59 77 GLY A CA 1
ATOM 581 C C . GLY A 1 84 ? 15.018 22.826 -18.884 1.00 12.21 77 GLY A C 1
ATOM 582 O O . GLY A 1 84 ? 15.140 24.034 -18.677 1.00 13.32 77 GLY A O 1
ATOM 583 N N . ARG A 1 85 ? 15.248 21.907 -17.952 1.00 10.98 78 ARG A N 1
ATOM 584 C CA . ARG A 1 85 ? 15.628 22.263 -16.584 1.00 11.39 78 ARG A CA 1
ATOM 585 C C . ARG A 1 85 ? 17.140 22.214 -16.371 1.00 11.18 78 ARG A C 1
ATOM 586 O O . ARG A 1 85 ? 17.759 21.170 -16.561 1.00 10.58 78 ARG A O 1
ATOM 594 N N . PRO A 1 86 ? 17.756 23.342 -15.971 1.00 11.22 79 PRO A N 1
ATOM 595 C CA . PRO A 1 86 ? 19.209 23.338 -15.749 1.00 11.04 79 PRO A CA 1
ATOM 596 C C . PRO A 1 86 ? 19.555 22.432 -14.572 1.00 11.52 79 PRO A C 1
ATOM 597 O O . PRO A 1 86 ? 19.150 22.699 -13.441 1.00 11.76 79 PRO A O 1
ATOM 601 N N . ILE A 1 87 ? 20.302 21.366 -14.830 1.00 9.94 80 ILE A N 1
ATOM 602 C CA . ILE A 1 87 ? 20.660 20.453 -13.757 1.00 9.30 80 ILE A CA 1
ATOM 603 C C . ILE A 1 87 ? 21.744 21.027 -12.857 1.00 10.02 80 ILE A C 1
ATOM 604 O O . ILE A 1 87 ? 22.501 21.918 -13.255 1.00 10.96 80 ILE A O 1
ATOM 609 N N . ASN A 1 88 ? 21.791 20.524 -11.629 1.00 9.29 81 ASN A N 1
ATOM 610 C CA . ASN A 1 88 ? 22.792 20.947 -10.663 1.00 9.81 81 ASN A CA 1
ATOM 611 C C . ASN A 1 88 ? 23.756 19.789 -10.468 1.00 10.26 81 ASN A C 1
ATOM 612 O O . ASN A 1 88 ? 23.363 18.717 -10.013 1.00 13.18 81 ASN A O 1
ATOM 617 N N .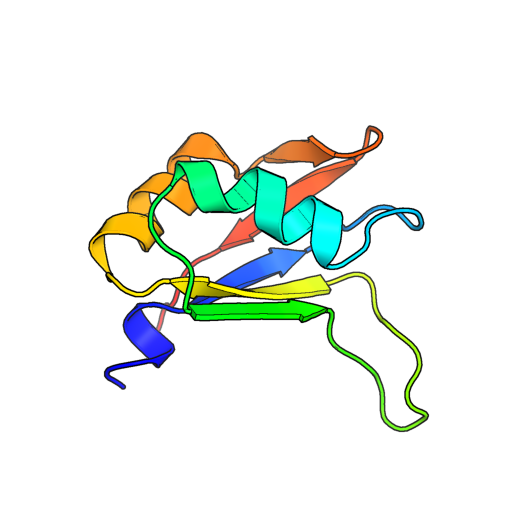 VAL A 1 89 ? 25.013 19.998 -10.831 1.00 10.11 82 VAL A N 1
ATOM 618 C CA . VAL A 1 89 ? 26.016 18.956 -10.670 1.00 8.87 82 VAL A CA 1
ATOM 619 C C . VAL A 1 89 ? 27.029 19.429 -9.639 1.00 10.80 82 VAL A C 1
ATOM 620 O O . VAL A 1 89 ? 27.634 20.491 -9.800 1.00 11.05 82 VAL A O 1
ATOM 624 N N . SER A 1 90 ? 27.197 18.654 -8.572 1.00 11.43 83 SER A N 1
ATOM 625 C CA . SER A 1 90 ? 28.147 19.010 -7.525 1.00 11.46 83 SER A CA 1
ATOM 626 C C . SER A 1 90 ? 29.053 17.824 -7.219 1.00 11.49 83 SER A C 1
ATOM 627 O O . SER A 1 90 ? 28.685 16.667 -7.437 1.00 11.60 83 SER A O 1
ATOM 630 N N . GLY A 1 91 ? 30.242 18.116 -6.708 1.00 10.54 84 GLY A N 1
ATOM 631 C CA . GLY A 1 91 ? 31.188 17.061 -6.417 1.00 9.59 84 GLY A CA 1
ATOM 632 C C . GLY A 1 91 ? 31.400 16.730 -4.953 1.00 10.59 84 GLY A C 1
ATOM 633 O O . GLY A 1 91 ? 30.825 17.365 -4.062 1.00 10.04 84 GLY A O 1
ATOM 634 N N . PRO A 1 92 ? 32.241 15.723 -4.680 1.00 10.93 85 PRO A N 1
ATOM 635 C CA . PRO A 1 92 ? 32.565 15.262 -3.329 1.00 11.96 85 PRO A CA 1
ATOM 636 C C . PRO A 1 92 ? 33.385 16.288 -2.555 1.00 14.04 85 PRO A C 1
ATOM 637 O O . PRO A 1 92 ? 34.588 16.436 -2.773 1.00 19.17 85 PRO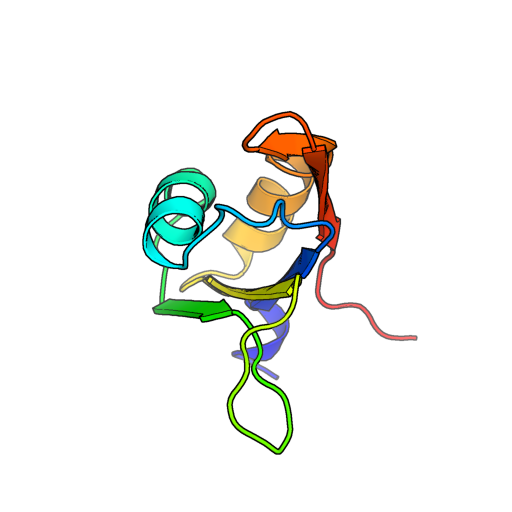 A O 1
ATOM 641 N N . SER A 1 93 ? 32.719 16.994 -1.651 1.00 12.07 86 SER A N 1
ATOM 642 C CA . SER A 1 93 ? 33.369 18.022 -0.852 1.00 12.11 86 SER A CA 1
ATOM 643 C C . SER A 1 93 ? 33.269 17.717 0.635 1.00 12.40 86 SER A C 1
ATOM 644 O O . SER A 1 93 ? 32.422 16.936 1.066 1.00 12.09 86 SER A O 1
ATOM 647 N N . SER A 1 94 ? 34.144 18.347 1.412 1.00 12.44 87 SER A N 1
ATOM 648 C CA . SER A 1 94 ? 34.152 18.191 2.861 1.00 13.07 87 SER A CA 1
ATOM 649 C C . SER A 1 94 ? 34.784 19.443 3.455 1.00 12.88 87 SER A C 1
ATOM 650 O O . SER A 1 94 ? 35.262 20.310 2.721 1.00 13.55 87 SER A O 1
ATOM 653 N N . GLY A 1 95 ? 34.779 19.549 4.778 1.00 12.79 88 GLY A N 1
ATOM 654 C CA . GLY A 1 95 ? 35.358 20.722 5.402 1.00 12.81 88 GLY A CA 1
ATOM 655 C C . GLY A 1 95 ? 34.532 21.959 5.106 1.00 13.38 88 GLY A C 1
ATOM 656 O O . GLY A 1 95 ? 33.335 21.811 4.772 1.00 12.77 88 GLY A O 1
#

Radius of gyration: 12.11 Å; Cα contacts (8 Å, |Δi|>4): 158; chains: 1; bounding box: 31×22×27 Å

Organism: Homo sapiens (NCBI:txid9606)

Secondary structure (DSSP, 8-state):
-TTGGGEEEEE---TT--HHHHHHHHGGGS-EEEEEEEE-TTS-EEEEEEEEESSTHHHHHHHHHHTT-EETTEEPEEE-----

Solvent-accessible surface area: 5360 Å² total; per-residue (Å²): 167,118,77,48,66,24,32,1,66,0,3,48,8,32,87,138,7,137,73,137,47,0,96,122,30,0,80,116,4,16,66,12,69,100,21,65,13,25,140,40,228,122,40,110,92,90,60,76,0,92,0,4,0,116,91,64,113,4,19,76,126,0,55,84,97,4,82,40,71,167,22,92,47,102,49,1,81,7,57,24,61,108,113,144

CATH classification: 3.30.70.330